Protein AF-A0A316APL1-F1 (afdb_monomer)

Mean predicted aligned error: 11.33 Å

Nearest PDB structures (foldseek):
  3jbp-assembly1_AU  TM=5.802E-01  e=3.865E-01  Plasmodium falciparum 3D7
  5t2a-assembly1_Q  TM=7.320E-01  e=1.502E+00  Leishmania donovani
  4v8p-assembly2_DX  TM=5.981E-01  e=2.045E+00  Tetrahymena thermophila
  4v7e-assembly1_CS  TM=4.468E-01  e=1.923E+00  Triticum aestivum

Sequence (138 aa):
MKSNLLKLKMFEAVCKCGHVGKTHYVIIRFPLMAQSRKDAARIARQMPRVKHDHQDAILDVIKIDQKRYFELLEINNHDPYLHCTCIQEQNAIELTDRLMDEDHSNHFTSRKEENKKTFYRNKQKIRNQKKYMNHYAA

Radius of gyration: 21.83 Å; Cα contacts (8 Å, |Δi|>4): 175; chains: 1; bounding box: 41×49×65 Å

Secondary structure (DSSP, 8-state):
--------EEEEEEEEE-SS-SSEEEEEEEEEEESSHHHHHHHHTTSTTB-TT-TTSEEEEEE--HHHHHHHHHHHHT-HHHH--SHHHHHTS--GGGEEE--GGG-------------EETTEEPS-HHHHHHHH--

Solvent-accessible surface area (backbone atoms only — not comparable to full-atom values): 8537 Å² total; per-residue (Å²): 130,84,80,78,77,78,63,67,42,45,28,40,33,34,28,35,24,42,95,66,55,92,60,29,28,33,82,45,62,46,56,38,78,22,75,44,64,68,51,36,51,57,53,53,54,68,40,85,59,37,35,72,87,46,92,6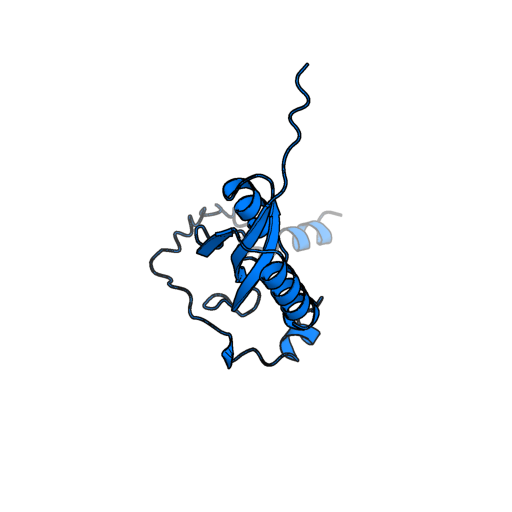8,23,64,73,47,67,45,81,48,56,72,68,59,37,54,50,33,46,52,53,53,75,69,34,64,78,78,67,46,88,49,70,71,59,44,71,72,52,92,50,76,95,52,61,38,79,56,77,70,91,73,68,77,70,79,72,71,77,71,81,70,78,78,49,64,57,97,89,41,77,55,92,51,64,70,67,49,48,74,75,66,73,120

Structure (mmCIF, N/CA/C/O backbone):
data_AF-A0A316APL1-F1
#
_entry.id   AF-A0A316APL1-F1
#
loop_
_atom_site.group_PDB
_atom_site.id
_atom_site.type_symbol
_atom_site.label_atom_id
_atom_site.label_alt_id
_atom_site.label_comp_id
_atom_site.label_asym_id
_atom_site.label_entity_id
_atom_site.label_seq_id
_atom_site.pdbx_PDB_ins_code
_atom_site.Cartn_x
_atom_site.Cartn_y
_atom_site.Cartn_z
_atom_site.occupancy
_atom_site.B_iso_or_equiv
_atom_site.auth_seq_id
_atom_site.auth_comp_id
_atom_site.auth_asym_id
_atom_site.auth_atom_id
_atom_site.pdbx_PDB_model_num
ATOM 1 N N . MET A 1 1 ? -16.061 20.211 26.792 1.00 44.38 1 MET A N 1
ATOM 2 C CA . MET A 1 1 ? -15.626 19.724 25.464 1.00 44.38 1 MET A CA 1
ATOM 3 C C . MET A 1 1 ? -15.420 18.223 25.567 1.00 44.38 1 MET A C 1
ATOM 5 O O . MET A 1 1 ? -14.580 17.807 26.350 1.00 44.38 1 MET A O 1
ATOM 9 N N . LYS A 1 2 ? -16.236 17.402 24.892 1.00 45.59 2 LYS A N 1
ATOM 10 C CA . LYS A 1 2 ? -16.031 15.946 24.901 1.00 45.59 2 LYS A CA 1
ATOM 11 C C . LYS A 1 2 ? -14.742 15.664 24.133 1.00 45.59 2 LYS A C 1
ATOM 13 O O . LYS A 1 2 ? -14.668 15.963 22.945 1.00 45.59 2 LYS A O 1
ATOM 18 N N . SER A 1 3 ? -13.731 15.141 24.815 1.00 51.38 3 SER A N 1
ATOM 19 C CA . SER A 1 3 ? -12.565 14.549 24.174 1.00 51.38 3 SER A CA 1
ATOM 20 C C . SER A 1 3 ? -13.065 13.394 23.307 1.00 51.38 3 SER A C 1
ATOM 22 O O . SER A 1 3 ? -13.435 12.332 23.802 1.00 51.38 3 SER A O 1
ATOM 24 N N . ASN A 1 4 ? -13.154 13.618 21.995 1.00 60.19 4 ASN A N 1
ATOM 25 C CA . ASN A 1 4 ? -13.342 12.536 21.039 1.00 60.19 4 ASN A CA 1
ATOM 26 C C . ASN A 1 4 ? -12.075 11.680 21.094 1.00 60.19 4 ASN A C 1
ATOM 28 O O . ASN A 1 4 ? -11.093 11.962 20.411 1.00 60.19 4 ASN A O 1
ATOM 32 N N . LEU A 1 5 ? -12.074 10.665 21.958 1.00 63.88 5 LEU A N 1
ATOM 33 C CA . LEU A 1 5 ? -11.026 9.657 21.995 1.00 63.88 5 LEU A CA 1
ATOM 34 C C . LEU A 1 5 ? -11.137 8.853 20.696 1.00 63.88 5 LEU A C 1
ATOM 36 O O . LEU A 1 5 ? -11.961 7.947 20.564 1.00 63.88 5 LEU A O 1
ATOM 40 N N . LEU A 1 6 ? -10.355 9.246 19.695 1.00 72.62 6 LEU A N 1
ATOM 41 C CA . LEU A 1 6 ? -10.326 8.589 18.397 1.00 72.62 6 LEU A CA 1
ATOM 42 C C . LEU A 1 6 ? -9.741 7.186 18.579 1.00 72.62 6 LEU A C 1
ATOM 44 O O . LEU A 1 6 ? -8.533 7.006 18.709 1.00 72.62 6 LEU A O 1
ATOM 48 N N . LYS A 1 7 ? -10.618 6.178 18.625 1.00 85.44 7 LYS A N 1
ATOM 49 C CA . LYS A 1 7 ? -10.213 4.781 18.787 1.00 85.44 7 LYS A CA 1
ATOM 50 C C . LYS A 1 7 ? -9.661 4.254 17.467 1.00 85.44 7 LYS A C 1
ATOM 52 O O . LYS A 1 7 ? -10.420 3.994 16.530 1.00 85.44 7 LYS A O 1
ATOM 57 N N . LEU A 1 8 ? -8.343 4.085 17.418 1.00 93.62 8 LEU A N 1
ATOM 58 C CA . LEU A 1 8 ? -7.676 3.411 16.314 1.00 93.62 8 LEU A CA 1
ATOM 59 C C . LEU A 1 8 ? -8.116 1.944 16.248 1.00 93.62 8 LEU A C 1
ATOM 61 O O . LEU A 1 8 ? -8.339 1.275 17.259 1.00 93.62 8 LEU A O 1
ATOM 65 N N . LYS A 1 9 ? -8.279 1.467 15.021 1.00 97.06 9 LYS A N 1
ATOM 66 C CA . LYS A 1 9 ? -8.597 0.091 14.654 1.00 97.06 9 LYS A CA 1
ATOM 67 C C . LYS A 1 9 ? -7.527 -0.387 13.681 1.00 97.06 9 LYS A C 1
ATOM 69 O O . LYS A 1 9 ? -6.946 0.421 12.960 1.00 97.06 9 LYS A O 1
ATOM 74 N N . MET A 1 10 ? -7.302 -1.693 13.661 1.00 98.44 10 MET A N 1
ATOM 75 C CA . MET A 1 10 ? -6.372 -2.342 12.745 1.00 98.44 10 MET A CA 1
ATOM 76 C C . MET A 1 10 ? -7.101 -2.739 11.464 1.00 98.44 10 MET A C 1
ATOM 78 O O . MET A 1 10 ? -8.221 -3.259 11.511 1.00 98.44 10 MET A O 1
ATOM 82 N N . PHE A 1 11 ? -6.468 -2.470 10.331 1.00 98.62 11 PHE A N 1
ATOM 83 C CA . PHE A 1 11 ? -6.970 -2.768 9.000 1.00 98.62 11 PHE A CA 1
ATOM 84 C C . PHE A 1 11 ? -5.897 -3.468 8.167 1.00 98.62 11 PHE A C 1
ATOM 86 O O . PHE A 1 11 ? -4.710 -3.204 8.334 1.00 98.62 11 PHE A O 1
ATOM 93 N N . GLU A 1 12 ? -6.343 -4.322 7.255 1.00 98.50 12 GLU A N 1
ATOM 94 C CA . GLU A 1 12 ? -5.575 -4.815 6.115 1.00 98.50 12 GLU A CA 1
ATOM 95 C C . GLU A 1 12 ? -6.065 -4.046 4.888 1.00 98.50 12 GLU A C 1
ATOM 97 O O . GLU A 1 12 ? -7.263 -4.056 4.596 1.00 98.50 12 GLU A O 1
ATOM 102 N N . ALA A 1 13 ? -5.159 -3.354 4.199 1.00 98.62 13 ALA A N 1
ATOM 103 C CA . ALA A 1 13 ? -5.440 -2.732 2.910 1.00 98.62 13 ALA A CA 1
ATOM 104 C C . ALA A 1 13 ? -4.725 -3.507 1.802 1.00 98.62 13 ALA A C 1
ATOM 106 O O . ALA A 1 13 ? -3.498 -3.611 1.807 1.00 98.62 13 ALA A O 1
ATOM 107 N N . VAL A 1 14 ? -5.498 -4.044 0.862 1.00 98.56 14 VAL A N 1
ATOM 108 C CA . VAL A 1 14 ? -4.994 -4.767 -0.306 1.00 98.56 14 VAL A CA 1
ATOM 109 C C . VAL A 1 14 ? -4.758 -3.752 -1.420 1.00 98.56 14 VAL A C 1
ATOM 111 O O . VAL A 1 14 ? -5.699 -3.102 -1.876 1.00 98.56 14 VAL A O 1
ATOM 114 N N . CYS A 1 15 ? -3.511 -3.599 -1.855 1.00 98.44 15 CYS A N 1
ATOM 115 C CA . CYS A 1 15 ? -3.107 -2.555 -2.793 1.00 98.44 15 CYS A CA 1
ATOM 116 C C . CYS A 1 15 ? -2.418 -3.127 -4.032 1.00 98.44 15 CYS A C 1
ATOM 118 O O . CYS A 1 15 ? -1.647 -4.083 -3.934 1.00 98.44 15 CYS A O 1
ATOM 120 N N . LYS A 1 16 ? -2.626 -2.468 -5.178 1.00 97.56 16 LYS A N 1
ATOM 121 C CA . LYS A 1 16 ? -1.792 -2.622 -6.373 1.00 97.56 16 LYS A CA 1
ATOM 122 C C . LYS A 1 16 ? -0.500 -1.820 -6.202 1.00 97.56 16 LYS A C 1
ATOM 124 O O . LYS A 1 16 ? -0.533 -0.588 -6.110 1.00 97.56 16 LYS A O 1
ATOM 129 N N . CYS A 1 17 ? 0.635 -2.508 -6.216 1.00 97.00 17 CYS A N 1
ATOM 130 C CA . CYS A 1 17 ? 1.969 -1.919 -6.185 1.00 97.00 17 CYS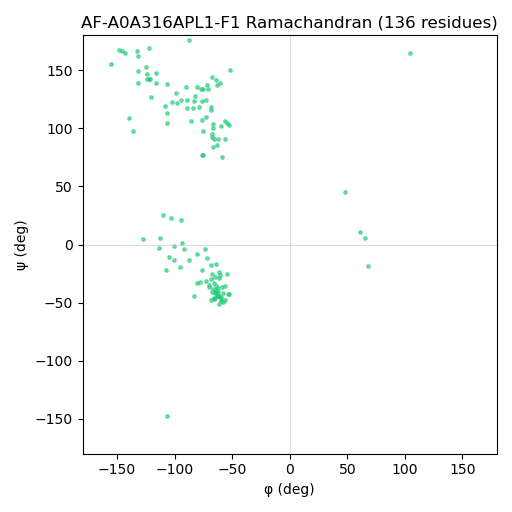 A CA 1
ATOM 131 C C . CYS A 1 17 ? 2.649 -2.018 -7.560 1.00 97.00 17 CYS A C 1
ATOM 133 O O . CYS A 1 17 ? 2.511 -3.004 -8.277 1.00 97.00 17 CYS A O 1
ATOM 135 N N . GLY A 1 18 ? 3.331 -0.948 -7.966 1.00 94.69 18 GLY A N 1
ATOM 136 C CA . GLY A 1 18 ? 3.898 -0.753 -9.298 1.00 94.69 18 GLY A CA 1
ATOM 137 C C . GLY A 1 18 ? 5.417 -0.897 -9.354 1.00 94.69 18 GLY A C 1
ATOM 138 O O . GLY A 1 18 ? 6.021 -1.679 -8.633 1.00 94.69 18 GLY A O 1
ATOM 139 N N . HIS A 1 19 ? 6.053 -0.135 -10.246 1.00 92.19 19 HIS A N 1
ATOM 140 C CA . HIS A 1 19 ? 7.483 -0.253 -10.576 1.00 92.19 19 HIS A CA 1
ATOM 141 C C . HIS A 1 19 ? 7.900 -1.612 -11.164 1.00 92.19 19 HIS A C 1
ATOM 143 O O . HIS A 1 19 ? 9.084 -1.848 -11.345 1.00 92.19 19 HIS A O 1
ATOM 149 N N . VAL A 1 20 ? 6.944 -2.466 -11.535 1.00 91.88 20 VAL A N 1
ATOM 150 C CA . VAL A 1 20 ? 7.157 -3.804 -12.120 1.00 91.88 20 VAL A CA 1
ATOM 151 C C . VAL A 1 20 ? 6.754 -3.868 -13.602 1.00 91.88 20 VAL A C 1
ATOM 153 O O . VAL A 1 20 ? 6.387 -4.908 -14.137 1.00 91.88 20 VAL A O 1
ATOM 156 N N . GLY A 1 21 ? 6.782 -2.718 -14.278 1.00 87.06 21 GLY A N 1
ATOM 157 C CA . GLY A 1 21 ? 6.270 -2.552 -15.638 1.00 87.06 21 GLY A CA 1
ATOM 158 C C . GLY A 1 21 ? 4.927 -1.821 -15.686 1.00 87.06 21 GLY A C 1
ATOM 159 O O . GLY A 1 21 ? 4.260 -1.606 -14.675 1.00 87.06 21 GLY A O 1
ATOM 160 N N . LYS A 1 22 ? 4.555 -1.364 -16.885 1.00 85.56 22 LYS A N 1
ATOM 161 C CA . LYS A 1 22 ? 3.328 -0.574 -17.099 1.00 85.56 22 LYS A CA 1
ATOM 162 C C . LYS A 1 22 ? 2.069 -1.436 -17.119 1.00 85.56 22 LYS A C 1
ATOM 164 O O . LYS A 1 22 ? 1.017 -0.964 -16.706 1.00 85.56 22 LYS A O 1
ATOM 169 N N . THR A 1 23 ? 2.208 -2.666 -17.598 1.00 89.19 23 THR A N 1
ATOM 170 C CA . THR A 1 23 ? 1.131 -3.639 -17.801 1.00 89.19 23 THR A CA 1
ATOM 171 C C . THR A 1 23 ? 0.954 -4.571 -16.614 1.00 89.19 23 THR A C 1
ATOM 173 O O . THR A 1 23 ? 0.105 -5.443 -16.674 1.00 89.19 23 THR A O 1
ATOM 176 N N . HIS A 1 24 ? 1.744 -4.398 -15.550 1.00 93.88 24 HIS A N 1
ATOM 177 C CA . HIS A 1 24 ? 1.710 -5.287 -14.399 1.00 93.88 24 HIS A CA 1
ATOM 178 C C . HIS A 1 24 ? 1.627 -4.528 -13.074 1.00 93.88 24 HIS A C 1
ATOM 180 O O . HIS A 1 24 ? 1.936 -3.328 -12.969 1.00 93.88 24 HIS A O 1
ATOM 186 N N . TYR A 1 25 ? 1.234 -5.267 -12.046 1.00 96.50 25 TYR A N 1
ATOM 187 C CA . TYR A 1 25 ? 1.306 -4.869 -10.649 1.00 96.50 25 TYR A CA 1
ATOM 188 C C . TYR A 1 25 ? 1.598 -6.081 -9.757 1.00 96.50 25 TYR A C 1
ATOM 190 O O . TYR A 1 25 ? 1.490 -7.227 -10.183 1.00 96.50 25 TYR A O 1
ATOM 198 N N . VAL A 1 26 ? 1.959 -5.809 -8.506 1.00 97.12 26 VAL A N 1
ATOM 199 C CA . VAL A 1 26 ? 2.077 -6.796 -7.426 1.00 97.12 26 VAL A CA 1
ATOM 200 C C . VAL A 1 26 ? 1.048 -6.459 -6.354 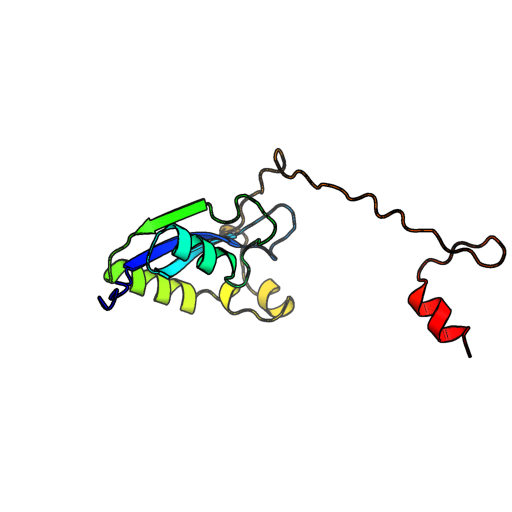1.00 97.12 26 VAL A C 1
ATOM 202 O O . VAL A 1 26 ? 0.862 -5.286 -6.028 1.00 97.12 26 VAL A O 1
ATOM 205 N N . ILE A 1 27 ? 0.381 -7.463 -5.785 1.00 97.88 27 ILE A N 1
ATOM 206 C CA . ILE A 1 27 ? -0.515 -7.257 -4.641 1.00 97.88 27 ILE A CA 1
ATOM 207 C C . ILE A 1 27 ? 0.292 -7.219 -3.347 1.00 97.88 27 ILE A C 1
ATOM 209 O O . ILE A 1 27 ? 1.024 -8.159 -3.041 1.00 97.88 27 ILE A O 1
ATOM 213 N N . ILE A 1 28 ? 0.086 -6.169 -2.552 1.00 98.38 28 ILE A N 1
ATOM 214 C CA . ILE A 1 28 ? 0.616 -6.060 -1.189 1.00 98.38 28 ILE A CA 1
ATOM 215 C C . ILE A 1 28 ? -0.527 -5.811 -0.212 1.00 98.38 28 ILE A C 1
ATOM 217 O O . ILE A 1 28 ? -1.472 -5.079 -0.507 1.00 98.38 28 ILE A O 1
ATOM 221 N N . ARG A 1 29 ? -0.423 -6.423 0.968 1.00 98.62 29 ARG A N 1
ATOM 222 C CA . ARG A 1 29 ? -1.357 -6.260 2.081 1.00 98.62 29 ARG A CA 1
ATOM 223 C C . ARG A 1 29 ? -0.702 -5.412 3.157 1.00 98.62 29 ARG A C 1
ATOM 225 O O . ARG A 1 29 ? 0.171 -5.883 3.878 1.00 98.62 29 ARG A O 1
ATOM 232 N N . PHE A 1 30 ? -1.106 -4.153 3.268 1.00 98.62 30 PHE A N 1
ATOM 233 C CA . PHE A 1 30 ? -0.544 -3.249 4.266 1.00 98.62 30 PHE A CA 1
ATOM 234 C C . PHE A 1 30 ? -1.331 -3.326 5.582 1.00 98.62 30 PHE A C 1
ATOM 236 O O . PHE A 1 30 ? -2.543 -3.079 5.570 1.00 98.62 30 PHE A O 1
ATOM 243 N N . PRO A 1 31 ? -0.670 -3.622 6.718 1.00 98.44 31 PRO A N 1
ATOM 244 C CA . PRO A 1 31 ? -1.265 -3.478 8.038 1.00 98.44 31 PRO A CA 1
ATOM 245 C C . PRO A 1 31 ? -1.293 -1.996 8.424 1.00 98.44 31 PRO A C 1
ATOM 247 O O . PRO A 1 31 ? -0.263 -1.324 8.435 1.00 98.44 31 PRO A O 1
ATOM 250 N N . LEU A 1 32 ? -2.477 -1.464 8.729 1.00 98.12 32 LEU A N 1
ATOM 251 C CA . LEU A 1 32 ? -2.680 -0.041 9.012 1.00 98.12 32 LEU A CA 1
ATOM 252 C C . LEU A 1 32 ? -3.493 0.173 10.285 1.00 98.12 32 LEU A C 1
ATOM 254 O O . LEU A 1 32 ? -4.505 -0.491 10.511 1.00 98.12 32 LEU A O 1
ATOM 258 N N . MET A 1 33 ? -3.095 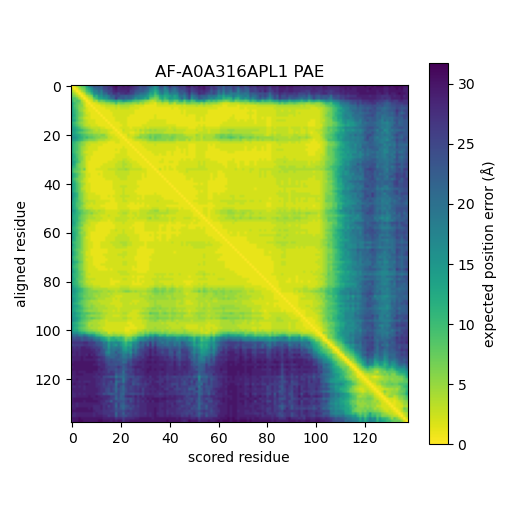1.153 11.094 1.00 97.31 33 MET A N 1
ATOM 259 C CA . MET A 1 33 ? -3.929 1.668 12.177 1.00 97.31 33 MET A CA 1
ATOM 260 C C . MET A 1 33 ? -4.646 2.934 11.720 1.00 97.31 33 MET A C 1
ATOM 262 O O . MET A 1 33 ? -4.016 3.916 11.335 1.00 97.31 33 MET A O 1
ATOM 266 N N . ALA A 1 34 ? -5.976 2.925 11.769 1.00 97.12 34 ALA A N 1
ATOM 267 C CA . ALA A 1 34 ? -6.787 4.064 11.352 1.00 97.12 34 ALA A CA 1
ATOM 268 C C . ALA A 1 34 ? -8.086 4.166 12.158 1.00 97.12 34 ALA A C 1
ATOM 270 O O . ALA A 1 34 ? -8.484 3.246 12.868 1.00 97.12 34 ALA A O 1
ATOM 271 N N . GLN A 1 35 ? -8.780 5.294 12.042 1.00 95.81 35 GLN A N 1
ATOM 272 C CA . GLN A 1 35 ? -10.057 5.520 12.733 1.00 95.81 35 GLN A CA 1
ATOM 273 C C . GLN A 1 35 ? -11.227 4.859 11.988 1.00 95.81 35 GLN A C 1
ATOM 275 O O . GLN A 1 35 ? -12.186 4.359 12.589 1.00 95.81 35 GLN A O 1
ATOM 280 N N . SER A 1 36 ? -11.126 4.816 10.661 1.00 96.50 36 SER A N 1
ATOM 281 C CA . SER A 1 36 ? -12.136 4.282 9.757 1.00 96.50 36 SER A CA 1
ATOM 282 C C . SER A 1 36 ? -11.494 3.555 8.572 1.00 96.50 36 SER A C 1
ATOM 284 O O . SER A 1 36 ? -10.315 3.749 8.277 1.00 96.50 36 SER A O 1
ATOM 286 N N . ARG A 1 37 ? -12.290 2.755 7.846 1.00 96.81 37 ARG A N 1
ATOM 287 C CA . ARG A 1 37 ? -11.855 2.138 6.578 1.00 96.81 37 ARG A CA 1
ATOM 288 C C . ARG A 1 37 ? -11.449 3.186 5.540 1.00 96.81 37 ARG A C 1
ATOM 290 O O . ARG A 1 37 ? -10.489 2.981 4.810 1.00 96.81 37 ARG A O 1
ATOM 297 N N . LYS A 1 38 ? -12.153 4.324 5.503 1.00 97.12 38 LYS A N 1
ATOM 298 C CA . LYS A 1 38 ? -11.852 5.435 4.589 1.00 97.12 38 LYS A CA 1
ATOM 299 C C . LYS A 1 38 ? -10.487 6.053 4.898 1.00 97.12 38 LYS A C 1
ATOM 301 O O . LYS A 1 38 ? -9.720 6.329 3.980 1.00 97.12 38 LYS A O 1
ATOM 306 N N . ASP A 1 39 ? -10.167 6.222 6.178 1.00 97.50 39 ASP A N 1
ATOM 307 C CA . ASP A 1 39 ? -8.852 6.713 6.597 1.00 97.50 39 ASP A CA 1
ATOM 308 C C . ASP A 1 39 ? -7.748 5.702 6.300 1.00 97.50 39 ASP A C 1
ATOM 310 O O . ASP A 1 39 ? -6.699 6.095 5.800 1.00 97.50 39 ASP A O 1
ATOM 314 N N . ALA A 1 40 ? -7.997 4.410 6.536 1.00 97.94 40 ALA A N 1
ATOM 315 C CA . ALA A 1 40 ? -7.060 3.351 6.173 1.00 97.94 40 ALA A CA 1
ATOM 316 C C . ALA A 1 40 ? -6.782 3.344 4.663 1.00 97.94 40 ALA A C 1
ATOM 318 O O . ALA A 1 40 ? -5.622 3.370 4.277 1.00 97.94 40 ALA A O 1
ATOM 319 N N . ALA A 1 41 ? -7.810 3.419 3.811 1.00 98.00 41 ALA A N 1
ATOM 320 C CA . ALA A 1 41 ? -7.637 3.518 2.359 1.00 98.00 41 ALA A CA 1
ATOM 321 C C . ALA A 1 41 ? -6.804 4.746 1.955 1.00 98.00 41 ALA A C 1
ATOM 323 O O . ALA A 1 41 ? -5.925 4.655 1.101 1.00 98.00 41 ALA A O 1
ATOM 324 N N . ARG A 1 42 ? -7.044 5.899 2.597 1.00 97.56 42 ARG A N 1
ATOM 325 C CA . ARG A 1 42 ? -6.283 7.132 2.351 1.00 97.56 42 ARG A CA 1
ATOM 326 C C . ARG A 1 42 ? -4.811 6.987 2.741 1.00 97.56 42 ARG A C 1
ATOM 328 O O . ARG A 1 42 ? -3.960 7.473 2.006 1.00 97.56 42 ARG A O 1
ATOM 335 N N . ILE A 1 43 ? -4.516 6.342 3.871 1.00 97.81 43 ILE A N 1
ATOM 336 C CA . ILE A 1 43 ? -3.139 6.071 4.314 1.00 97.81 43 ILE A CA 1
ATOM 337 C C . ILE A 1 43 ? -2.479 5.058 3.371 1.00 97.81 43 ILE A C 1
ATOM 339 O O . ILE A 1 43 ? -1.395 5.326 2.865 1.00 97.81 43 ILE A O 1
ATOM 343 N N . ALA A 1 44 ? -3.164 3.951 3.062 1.00 98.06 44 ALA A N 1
ATOM 344 C CA . ALA A 1 44 ? -2.710 2.918 2.131 1.00 98.06 44 ALA A CA 1
ATOM 345 C C . ALA A 1 44 ? -2.320 3.514 0.775 1.00 98.06 44 ALA A C 1
ATOM 347 O O . ALA A 1 44 ? -1.280 3.189 0.212 1.00 98.06 44 ALA A O 1
ATOM 348 N N . ARG A 1 45 ? -3.130 4.454 0.278 1.00 97.69 45 ARG A N 1
ATOM 349 C CA . ARG A 1 45 ? -2.898 5.155 -0.985 1.00 97.69 45 ARG A CA 1
ATOM 350 C C . ARG A 1 45 ? -1.634 6.001 -0.983 1.00 97.69 45 ARG A C 1
ATOM 352 O O . ARG A 1 45 ? -1.230 6.370 -2.066 1.00 97.69 45 ARG A O 1
ATOM 359 N N . GLN A 1 46 ? -1.035 6.324 0.159 1.00 96.88 46 GLN A N 1
ATOM 360 C CA . GLN A 1 46 ? 0.225 7.073 0.253 1.00 96.88 46 GLN A CA 1
ATOM 361 C C . GLN A 1 46 ? 1.433 6.163 0.520 1.00 96.88 46 GLN A C 1
ATOM 363 O O . GLN A 1 46 ? 2.555 6.652 0.612 1.00 96.88 46 GLN A O 1
ATOM 368 N N . MET A 1 47 ? 1.221 4.850 0.657 1.00 96.69 47 MET A N 1
ATOM 369 C CA . MET A 1 47 ? 2.310 3.915 0.915 1.00 96.69 47 MET A CA 1
ATOM 370 C C . MET A 1 47 ? 3.245 3.824 -0.296 1.00 96.69 47 MET A C 1
ATOM 372 O O . MET A 1 47 ? 2.768 3.855 -1.436 1.00 96.69 47 MET A O 1
ATOM 376 N N . PRO A 1 48 ? 4.563 3.666 -0.076 1.00 94.69 48 PRO A N 1
ATOM 377 C CA . PRO A 1 48 ? 5.515 3.460 -1.155 1.00 94.69 48 PRO A CA 1
ATOM 378 C C . PRO A 1 48 ? 5.084 2.326 -2.082 1.00 94.69 48 PRO A C 1
ATOM 380 O O . PRO A 1 48 ? 4.437 1.366 -1.666 1.00 94.69 48 PRO A O 1
ATOM 383 N N . ARG A 1 49 ? 5.480 2.438 -3.351 1.00 95.25 49 ARG A N 1
ATOM 384 C CA . ARG A 1 49 ? 5.189 1.478 -4.426 1.00 95.25 49 ARG A CA 1
ATOM 385 C C . ARG A 1 49 ? 3.723 1.389 -4.855 1.00 95.25 49 ARG A C 1
ATOM 387 O O . ARG A 1 49 ? 3.508 0.935 -5.974 1.00 95.25 49 ARG A O 1
ATOM 394 N N . VAL A 1 50 ? 2.742 1.846 -4.077 1.00 97.06 50 VAL A N 1
ATOM 395 C CA . VAL A 1 50 ? 1.326 1.839 -4.491 1.00 97.06 50 VAL A CA 1
ATOM 396 C C . VAL A 1 50 ? 1.130 2.685 -5.753 1.00 97.06 50 VAL A C 1
ATOM 398 O O . VAL A 1 50 ? 1.710 3.759 -5.898 1.00 97.06 50 VAL A O 1
ATOM 401 N N . LYS A 1 51 ? 0.306 2.210 -6.693 1.00 94.81 51 LYS A N 1
ATOM 402 C CA . LYS A 1 51 ? 0.038 2.913 -7.960 1.00 94.81 51 LYS A CA 1
ATOM 403 C C . LYS A 1 51 ? -0.890 4.111 -7.740 1.00 94.81 51 LYS A C 1
ATOM 405 O O . LYS A 1 51 ? -2.076 4.051 -8.039 1.00 94.81 51 LYS A O 1
ATOM 410 N N . HIS A 1 52 ? -0.360 5.211 -7.208 1.00 92.19 52 HIS A N 1
ATOM 411 C CA . HIS A 1 52 ? -1.138 6.377 -6.762 1.00 92.19 52 HIS A CA 1
ATOM 412 C C . HIS A 1 52 ? -2.068 6.990 -7.816 1.00 92.19 52 HIS A C 1
ATOM 414 O O . HIS A 1 52 ? -3.074 7.590 -7.438 1.00 92.19 52 HIS A O 1
ATOM 420 N N . ASP A 1 53 ? -1.768 6.821 -9.102 1.00 88.25 53 ASP A N 1
ATOM 421 C CA . ASP A 1 53 ? -2.556 7.370 -10.210 1.00 88.25 53 ASP A CA 1
ATOM 422 C C . ASP A 1 53 ? -3.704 6.449 -10.658 1.00 88.25 53 ASP A C 1
ATOM 424 O O . ASP A 1 53 ? -4.597 6.875 -11.386 1.00 88.25 53 ASP A O 1
ATOM 428 N N . HIS A 1 54 ? -3.720 5.187 -10.219 1.00 89.00 54 HIS A N 1
ATOM 429 C CA . HIS A 1 54 ? -4.732 4.208 -10.623 1.00 89.00 54 HIS A CA 1
ATOM 430 C C . HIS A 1 54 ? -5.987 4.364 -9.762 1.00 89.00 54 HIS A C 1
ATOM 432 O O . HIS A 1 54 ? -5.906 4.303 -8.536 1.00 89.00 54 HIS A O 1
ATOM 438 N N . GLN A 1 55 ? -7.168 4.579 -10.347 1.00 89.06 55 GLN A N 1
ATOM 439 C CA . GLN A 1 55 ? -8.404 4.762 -9.566 1.00 89.06 55 GLN A CA 1
ATOM 440 C C . GLN A 1 55 ? -8.668 3.570 -8.627 1.00 89.06 55 GLN A C 1
ATOM 442 O O . GLN A 1 55 ? -9.048 3.761 -7.474 1.00 89.06 55 GLN A O 1
ATOM 447 N N . ASP A 1 56 ? -8.331 2.371 -9.087 1.00 91.94 56 ASP A N 1
ATOM 448 C CA . ASP A 1 56 ? -8.459 1.072 -8.431 1.00 91.94 56 ASP A CA 1
ATOM 449 C C . ASP A 1 56 ? -7.182 0.610 -7.694 1.00 91.94 56 ASP A C 1
ATOM 451 O O . ASP A 1 56 ? -7.015 -0.574 -7.417 1.00 91.94 56 ASP A O 1
ATOM 455 N N . ALA A 1 57 ? -6.261 1.520 -7.341 1.00 95.44 57 ALA A N 1
ATOM 456 C CA . ALA A 1 57 ? -5.021 1.131 -6.651 1.00 95.44 57 ALA A CA 1
ATOM 457 C C . ALA A 1 57 ? -5.248 0.459 -5.285 1.00 95.44 57 ALA A C 1
ATOM 459 O O . ALA A 1 57 ? -4.367 -0.248 -4.802 1.00 95.44 57 ALA A O 1
ATOM 460 N N . ILE A 1 58 ? -6.393 0.720 -4.649 1.00 97.69 58 ILE A N 1
ATOM 461 C CA . ILE A 1 58 ? -6.819 0.070 -3.408 1.00 97.69 58 ILE A CA 1
ATOM 462 C C . ILE A 1 58 ? -7.937 -0.902 -3.779 1.00 97.69 58 ILE A C 1
ATOM 464 O O . ILE A 1 58 ? -9.008 -0.462 -4.192 1.00 97.69 58 ILE A O 1
ATOM 468 N N . LEU A 1 59 ? -7.671 -2.198 -3.642 1.00 97.12 59 LEU A N 1
ATOM 469 C CA . LEU A 1 59 ? -8.588 -3.273 -4.016 1.00 97.12 59 LEU A CA 1
ATOM 470 C C . LEU A 1 59 ? -9.606 -3.553 -2.910 1.00 97.12 59 LEU A C 1
ATOM 472 O O . LEU A 1 59 ? -10.793 -3.693 -3.184 1.00 97.12 59 LEU A O 1
ATOM 476 N N . ASP A 1 60 ? -9.147 -3.611 -1.658 1.00 98.06 60 ASP A N 1
ATOM 477 C CA . ASP A 1 60 ? -10.015 -3.845 -0.506 1.00 98.06 60 ASP A CA 1
ATOM 478 C C . ASP A 1 60 ? -9.408 -3.274 0.781 1.00 98.06 60 ASP A C 1
ATOM 480 O O . ASP A 1 60 ? -8.191 -3.112 0.899 1.00 98.06 60 ASP A O 1
ATOM 484 N N . VAL A 1 61 ? -10.269 -2.961 1.750 1.00 98.50 61 VAL A N 1
ATOM 485 C CA . VAL A 1 61 ? -9.884 -2.541 3.099 1.00 98.50 61 VAL A CA 1
ATOM 486 C C . VAL A 1 61 ? -10.808 -3.188 4.122 1.00 98.50 61 VAL A C 1
ATOM 488 O O . VAL A 1 61 ? -11.962 -2.775 4.304 1.00 98.50 61 VAL A O 1
ATOM 491 N N . ILE A 1 62 ? -10.263 -4.140 4.873 1.00 98.31 62 ILE A N 1
ATOM 492 C CA . ILE A 1 62 ? -10.993 -4.889 5.898 1.00 98.31 62 ILE A CA 1
ATOM 493 C C . ILE A 1 62 ? -10.417 -4.628 7.282 1.00 98.31 62 ILE A C 1
ATOM 495 O O . ILE A 1 62 ? -9.227 -4.378 7.454 1.00 98.31 62 ILE A O 1
ATOM 499 N N . LYS A 1 63 ? -11.285 -4.651 8.295 1.00 98.19 63 LYS A N 1
ATOM 500 C CA . LYS A 1 63 ? -10.851 -4.585 9.691 1.00 98.19 63 LYS A CA 1
ATOM 501 C C . LYS A 1 63 ? -10.316 -5.957 10.090 1.00 98.19 63 LYS A C 1
ATOM 503 O O . LYS A 1 63 ? -10.993 -6.951 9.855 1.00 98.19 63 LYS A O 1
ATOM 508 N N . ILE A 1 64 ? -9.163 -5.984 10.743 1.00 98.50 64 ILE A N 1
ATOM 509 C CA . ILE A 1 64 ? -8.493 -7.213 11.175 1.00 98.50 64 ILE A CA 1
ATOM 510 C C . ILE A 1 64 ? -8.268 -7.223 12.688 1.00 98.50 64 ILE A C 1
ATOM 512 O O . ILE A 1 64 ? -8.475 -6.216 13.377 1.00 98.50 64 ILE A O 1
ATOM 516 N N . ASP A 1 65 ? -7.872 -8.381 13.204 1.00 98.19 65 ASP A N 1
ATOM 517 C CA . ASP A 1 65 ? -7.450 -8.552 14.586 1.00 98.19 65 ASP A CA 1
ATOM 518 C C . ASP A 1 65 ? -5.946 -8.271 14.763 1.00 98.19 65 ASP A C 1
ATOM 520 O O . ASP A 1 65 ? -5.211 -7.975 13.817 1.00 98.19 65 ASP A O 1
ATOM 524 N N . GLN A 1 66 ? -5.491 -8.322 16.014 1.00 98.00 66 GLN A N 1
ATOM 525 C CA . GLN A 1 66 ? -4.102 -8.032 16.365 1.00 98.00 66 GLN A CA 1
ATOM 526 C C . GLN A 1 66 ? -3.132 -9.075 15.804 1.00 98.00 66 GLN A C 1
ATOM 528 O O . GLN A 1 66 ? -2.043 -8.722 15.359 1.00 98.00 66 GLN A O 1
ATOM 533 N N . LYS A 1 67 ? -3.535 -10.351 15.804 1.00 98.44 67 LYS A N 1
ATOM 534 C CA . LYS A 1 6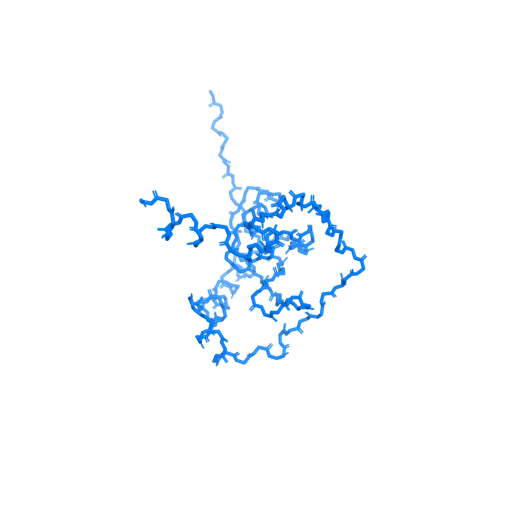7 ? -2.710 -11.448 15.301 1.00 98.44 67 LYS A CA 1
ATOM 535 C C . LYS A 1 67 ? -2.405 -11.250 13.818 1.00 98.44 67 LYS A C 1
ATOM 537 O O . LYS A 1 67 ? -1.236 -11.241 13.440 1.00 98.44 67 LYS A O 1
ATOM 542 N N . ARG A 1 68 ? -3.438 -11.017 13.002 1.00 98.25 68 ARG A N 1
ATOM 543 C CA . ARG A 1 68 ? -3.282 -10.771 11.566 1.00 98.25 68 ARG A CA 1
ATOM 544 C C . ARG A 1 68 ? -2.465 -9.515 11.283 1.00 98.25 68 ARG A C 1
ATOM 546 O O . ARG A 1 68 ? -1.675 -9.496 10.347 1.00 98.25 68 ARG A O 1
ATOM 553 N N . TYR A 1 69 ? -2.627 -8.469 12.093 1.00 98.50 69 TYR A N 1
ATOM 554 C CA . TYR A 1 69 ? -1.860 -7.236 11.929 1.00 98.50 69 TYR A CA 1
ATOM 555 C C . TYR A 1 69 ? -0.351 -7.479 12.045 1.00 98.50 69 TYR A C 1
ATOM 557 O O . TYR A 1 69 ? 0.408 -7.032 11.187 1.00 98.50 69 TYR A O 1
ATOM 565 N N . PHE A 1 70 ? 0.084 -8.202 13.081 1.00 98.38 70 PHE A N 1
ATOM 566 C CA . PHE A 1 70 ? 1.503 -8.513 13.268 1.00 98.38 70 PHE A CA 1
ATOM 567 C C . PHE A 1 70 ? 2.034 -9.508 12.239 1.00 98.38 70 PHE A C 1
ATOM 569 O O . PHE A 1 70 ? 3.166 -9.357 11.798 1.00 98.38 70 PHE A O 1
ATOM 576 N N . GLU A 1 71 ? 1.219 -10.470 11.805 1.00 98.62 71 GLU A N 1
ATOM 577 C CA . GLU A 1 71 ? 1.579 -11.375 10.709 1.00 98.62 71 GLU A CA 1
ATOM 578 C C . GLU A 1 71 ? 1.898 -10.594 9.424 1.00 98.62 71 GLU A C 1
ATOM 580 O O . GLU A 1 71 ? 2.948 -10.785 8.822 1.00 98.62 71 GLU A O 1
ATOM 585 N N . LEU A 1 72 ? 1.025 -9.662 9.030 1.00 98.44 72 LEU A N 1
ATOM 586 C CA . LEU A 1 72 ? 1.249 -8.813 7.858 1.00 98.44 72 LEU A CA 1
ATOM 587 C C . LEU A 1 72 ? 2.458 -7.892 8.020 1.00 98.44 72 LEU A C 1
ATOM 589 O O . LEU A 1 72 ? 3.152 -7.616 7.045 1.00 98.44 72 LEU A O 1
ATOM 593 N N . LEU A 1 73 ? 2.697 -7.394 9.235 1.00 98.19 73 LEU A N 1
ATOM 594 C CA . LEU A 1 73 ? 3.861 -6.562 9.522 1.00 98.19 73 LEU A CA 1
ATOM 595 C C . LEU A 1 73 ? 5.148 -7.356 9.292 1.00 98.19 73 LEU A C 1
ATOM 597 O O . LEU A 1 73 ? 6.058 -6.860 8.636 1.00 98.19 73 LEU A O 1
ATOM 601 N N . GLU A 1 74 ? 5.182 -8.596 9.772 1.00 98.44 74 GLU A N 1
ATOM 602 C CA . GLU A 1 74 ? 6.319 -9.492 9.604 1.00 98.44 74 GLU A CA 1
ATOM 603 C C . GLU A 1 74 ? 6.539 -9.871 8.139 1.00 98.44 74 GLU A C 1
ATOM 605 O O . GLU A 1 74 ? 7.662 -9.770 7.648 1.00 98.44 74 GLU A O 1
ATOM 610 N N . ILE A 1 75 ? 5.469 -10.229 7.419 1.00 98.12 75 ILE A N 1
ATOM 611 C CA . ILE A 1 75 ? 5.527 -10.520 5.979 1.00 98.12 75 ILE A CA 1
ATOM 612 C C . ILE A 1 75 ? 6.110 -9.325 5.219 1.00 98.12 75 ILE A C 1
ATOM 614 O O . ILE A 1 75 ? 7.012 -9.497 4.404 1.00 98.12 75 ILE A O 1
ATOM 618 N N . ASN A 1 76 ? 5.625 -8.114 5.501 1.00 98.12 76 ASN A N 1
ATOM 619 C CA . ASN A 1 76 ? 6.071 -6.920 4.793 1.00 98.12 76 ASN A CA 1
ATOM 620 C C . ASN A 1 76 ? 7.516 -6.537 5.138 1.00 98.12 76 ASN A C 1
ATOM 622 O O . ASN A 1 76 ? 8.234 -6.104 4.245 1.00 98.12 76 ASN A O 1
ATOM 626 N N . ASN A 1 77 ? 7.951 -6.721 6.389 1.00 97.56 77 ASN A N 1
ATOM 627 C CA . ASN A 1 77 ? 9.341 -6.483 6.804 1.00 97.56 77 ASN A CA 1
ATOM 628 C C . ASN A 1 77 ? 10.335 -7.442 6.132 1.00 97.56 77 ASN A C 1
ATOM 630 O O . ASN A 1 77 ? 11.507 -7.111 5.968 1.00 97.56 77 ASN A O 1
ATOM 634 N N . HIS A 1 78 ? 9.879 -8.643 5.771 1.00 97.44 78 HIS A N 1
ATOM 635 C C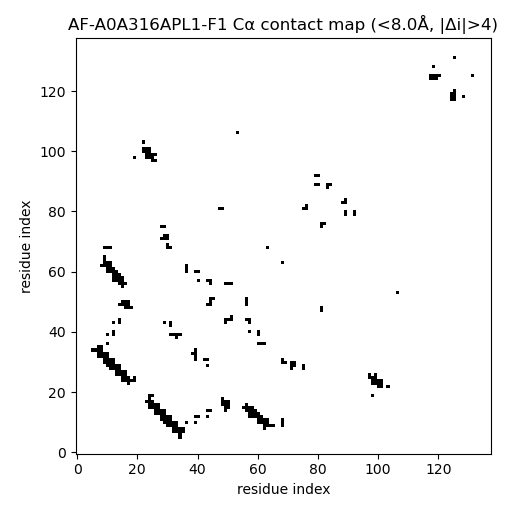A . HIS A 1 78 ? 10.699 -9.646 5.094 1.00 97.44 78 HIS A CA 1
ATOM 636 C C . HIS A 1 78 ? 10.607 -9.569 3.570 1.00 97.44 78 HIS A C 1
ATOM 638 O O . HIS A 1 78 ? 11.311 -10.318 2.898 1.00 97.44 78 HIS A O 1
ATOM 644 N N . ASP A 1 79 ? 9.767 -8.694 3.010 1.00 97.00 79 ASP A N 1
ATOM 645 C CA . ASP A 1 79 ? 9.567 -8.583 1.568 1.00 97.00 79 ASP A CA 1
ATOM 646 C C . ASP A 1 79 ? 10.618 -7.649 0.935 1.00 97.00 79 ASP A C 1
ATOM 648 O O . ASP A 1 79 ? 10.496 -6.421 1.042 1.00 97.00 79 ASP A O 1
ATOM 652 N N . PRO A 1 80 ? 11.625 -8.172 0.204 1.00 96.12 80 PRO A N 1
ATOM 653 C CA . PRO A 1 80 ? 12.693 -7.344 -0.357 1.00 96.12 80 PRO A CA 1
ATOM 654 C C . PRO A 1 80 ? 12.165 -6.290 -1.339 1.00 96.12 80 PRO A C 1
ATOM 656 O O . PRO A 1 80 ? 12.761 -5.224 -1.502 1.00 96.12 80 PRO A O 1
ATOM 659 N N . TYR A 1 81 ? 11.016 -6.549 -1.975 1.00 96.81 81 TYR A N 1
ATOM 660 C CA . TYR A 1 81 ? 10.408 -5.625 -2.931 1.00 96.81 81 TYR A CA 1
ATOM 661 C C . TYR A 1 81 ? 9.945 -4.326 -2.265 1.00 96.81 81 TYR A C 1
ATOM 663 O O . TYR A 1 81 ? 10.035 -3.255 -2.869 1.00 96.81 81 TYR A O 1
ATOM 671 N N . LEU A 1 82 ? 9.505 -4.389 -1.007 1.00 96.69 82 LEU A N 1
ATOM 672 C CA . LEU A 1 82 ? 9.094 -3.203 -0.255 1.00 96.69 82 LEU A CA 1
ATOM 673 C C . LEU A 1 82 ? 10.286 -2.375 0.236 1.00 96.69 82 LEU A C 1
ATOM 675 O O . LEU A 1 82 ? 10.134 -1.176 0.470 1.00 96.69 82 LEU A O 1
ATOM 679 N N . HIS A 1 83 ? 11.464 -2.992 0.339 1.00 95.44 83 HIS A N 1
ATOM 680 C CA . HIS A 1 83 ? 12.676 -2.374 0.874 1.00 95.44 83 HIS A CA 1
ATOM 681 C C . HIS A 1 83 ? 13.664 -1.892 -0.188 1.00 95.44 83 HIS A C 1
ATOM 683 O O . HIS A 1 83 ? 14.564 -1.121 0.142 1.00 95.44 83 HIS A O 1
ATOM 689 N N . CYS A 1 84 ? 13.502 -2.288 -1.453 1.00 93.75 84 CYS A N 1
ATOM 690 C CA . CYS A 1 84 ? 14.393 -1.816 -2.505 1.00 93.75 84 CYS A CA 1
ATOM 691 C C . CYS A 1 84 ? 14.294 -0.290 -2.682 1.00 93.75 84 CYS A C 1
ATOM 693 O O . CYS A 1 84 ? 13.208 0.301 -2.709 1.00 93.75 84 CYS A O 1
ATOM 695 N N . THR A 1 85 ? 15.446 0.352 -2.838 1.00 90.75 85 THR A N 1
ATOM 696 C CA . THR A 1 85 ? 15.599 1.806 -2.985 1.00 90.75 85 THR A CA 1
ATOM 697 C C . THR A 1 85 ? 15.965 2.209 -4.410 1.00 90.75 85 THR A C 1
ATOM 699 O O . THR A 1 85 ? 15.693 3.336 -4.829 1.00 90.75 85 THR A O 1
ATOM 702 N N . CYS A 1 86 ? 16.523 1.278 -5.188 1.00 91.31 86 CYS A N 1
ATOM 703 C CA . CYS A 1 86 ? 16.918 1.491 -6.576 1.00 91.31 86 CYS A CA 1
ATOM 704 C C . CYS A 1 86 ? 16.439 0.365 -7.505 1.00 91.31 86 CYS A C 1
ATOM 706 O O . CYS A 1 86 ? 16.007 -0.703 -7.070 1.00 91.31 86 CYS A O 1
ATOM 708 N N . ILE A 1 87 ? 16.504 0.617 -8.817 1.00 90.12 87 ILE A N 1
ATOM 709 C CA . ILE A 1 87 ? 16.071 -0.350 -9.835 1.00 90.12 87 ILE A CA 1
ATOM 710 C C . ILE A 1 87 ? 16.995 -1.573 -9.896 1.00 90.12 87 ILE A C 1
ATOM 712 O O . ILE A 1 87 ? 16.535 -2.665 -10.198 1.00 90.12 87 ILE A O 1
ATOM 716 N N . GLN A 1 88 ? 18.282 -1.411 -9.578 1.00 94.00 88 GLN A N 1
ATOM 717 C CA . GLN A 1 88 ? 19.256 -2.501 -9.564 1.00 94.00 88 GLN A CA 1
ATOM 718 C C . GLN A 1 88 ? 18.933 -3.520 -8.467 1.00 94.00 88 GLN A C 1
ATOM 720 O O . GLN A 1 88 ? 18.892 -4.712 -8.751 1.00 94.00 88 GLN A O 1
ATOM 725 N N . GLU A 1 89 ? 18.642 -3.049 -7.249 1.00 94.62 89 GLU A N 1
ATOM 726 C CA . GLU A 1 89 ? 18.164 -3.897 -6.149 1.00 94.62 89 GLU A CA 1
ATOM 727 C C . GLU A 1 89 ? 16.863 -4.595 -6.528 1.00 94.62 89 GLU A C 1
ATOM 729 O O . GLU A 1 89 ? 16.730 -5.795 -6.326 1.00 94.62 89 GLU A O 1
ATOM 734 N N . GLN A 1 90 ? 15.919 -3.862 -7.126 1.00 93.62 90 GLN A N 1
ATOM 735 C CA . GLN A 1 90 ? 14.636 -4.441 -7.505 1.00 93.62 90 GLN A CA 1
ATOM 736 C C . GLN A 1 90 ? 14.779 -5.534 -8.573 1.00 93.62 90 GLN A C 1
ATOM 738 O O . GLN A 1 90 ? 14.120 -6.562 -8.480 1.00 93.62 90 GLN A O 1
ATOM 743 N N . ASN A 1 91 ? 15.648 -5.334 -9.565 1.00 92.06 91 ASN A N 1
ATOM 744 C CA . ASN A 1 91 ? 15.900 -6.314 -10.622 1.00 92.06 91 ASN A CA 1
ATOM 745 C C . ASN A 1 91 ? 16.608 -7.581 -10.113 1.00 92.06 91 ASN A C 1
ATOM 747 O O . ASN A 1 91 ? 16.595 -8.590 -10.809 1.00 92.06 91 ASN A O 1
ATOM 751 N N . ALA A 1 92 ? 17.234 -7.534 -8.933 1.00 94.31 92 ALA A N 1
ATOM 752 C CA . ALA A 1 92 ? 17.804 -8.711 -8.282 1.00 94.31 92 ALA A CA 1
ATOM 753 C C . ALA A 1 92 ? 16.749 -9.548 -7.532 1.00 94.31 92 ALA A C 1
ATOM 755 O O . ALA A 1 92 ? 17.062 -10.639 -7.057 1.00 94.31 92 ALA A O 1
ATOM 756 N N . ILE A 1 93 ? 15.516 -9.046 -7.405 1.00 94.44 93 ILE A N 1
ATOM 757 C CA . ILE A 1 93 ? 14.406 -9.735 -6.749 1.00 94.44 93 ILE A CA 1
ATOM 758 C C . ILE A 1 93 ? 13.601 -10.482 -7.808 1.00 94.44 93 ILE A C 1
ATOM 760 O O . ILE A 1 93 ? 13.076 -9.881 -8.746 1.00 94.44 93 ILE A O 1
ATOM 764 N N . GLU A 1 94 ? 13.444 -11.786 -7.614 1.00 93.81 94 GLU A N 1
ATOM 765 C CA . GLU A 1 94 ? 12.577 -12.610 -8.450 1.00 93.81 94 GLU A CA 1
ATOM 766 C C . GLU A 1 94 ? 11.104 -12.303 -8.135 1.00 93.81 94 GLU A C 1
ATOM 768 O O . GLU A 1 94 ? 10.607 -12.595 -7.046 1.00 93.81 94 GLU A O 1
ATOM 773 N N . LEU A 1 95 ? 10.410 -11.658 -9.078 1.00 93.88 95 LEU A N 1
ATOM 774 C CA . LEU A 1 95 ? 9.013 -11.235 -8.921 1.00 93.88 95 LEU A CA 1
ATOM 775 C C . LEU A 1 95 ? 8.042 -11.966 -9.846 1.00 93.88 95 LEU A C 1
ATOM 777 O O . LEU A 1 95 ? 6.845 -11.709 -9.740 1.00 93.88 95 LEU A O 1
ATOM 781 N N . THR A 1 96 ? 8.517 -12.852 -10.724 1.00 91.69 96 THR A N 1
ATOM 782 C CA . THR A 1 96 ? 7.713 -13.441 -11.807 1.00 91.69 96 THR A CA 1
ATOM 783 C C . THR A 1 96 ? 6.418 -14.081 -11.298 1.00 91.69 96 THR A C 1
ATOM 785 O O . THR A 1 96 ? 5.351 -13.788 -11.831 1.00 91.69 96 THR A O 1
ATOM 788 N N . ASP A 1 97 ? 6.472 -14.819 -10.187 1.00 94.19 97 ASP A N 1
ATOM 789 C CA . ASP A 1 97 ? 5.302 -15.487 -9.589 1.00 94.19 97 ASP A CA 1
ATOM 790 C C . ASP A 1 97 ? 4.295 -14.531 -8.922 1.00 94.19 97 ASP A C 1
ATOM 792 O O . ASP A 1 97 ? 3.192 -14.926 -8.544 1.00 94.19 97 ASP A O 1
ATOM 796 N N . ARG A 1 98 ? 4.672 -13.263 -8.730 1.00 95.44 98 ARG A N 1
ATOM 797 C CA . ARG A 1 98 ? 3.860 -12.234 -8.059 1.00 95.44 98 ARG A CA 1
ATOM 798 C C . ARG A 1 98 ? 3.240 -11.238 -9.032 1.00 95.44 98 ARG A C 1
ATOM 800 O O . ARG A 1 98 ? 2.425 -10.416 -8.601 1.00 95.44 98 ARG A O 1
ATOM 807 N N . LEU A 1 99 ? 3.659 -11.255 -10.298 1.00 95.62 99 LEU A N 1
ATOM 808 C CA . LEU A 1 99 ? 3.164 -10.332 -11.310 1.00 95.62 99 LEU A CA 1
ATOM 809 C C . LEU A 1 99 ? 1.720 -10.664 -11.673 1.00 95.62 99 LEU A C 1
ATOM 811 O O . LEU A 1 99 ? 1.361 -11.810 -11.924 1.00 95.62 99 LEU A O 1
ATOM 815 N N . MET A 1 100 ? 0.898 -9.624 -11.721 1.00 94.38 100 MET A N 1
ATOM 816 C CA . MET A 1 100 ? -0.466 -9.681 -12.225 1.00 94.38 100 MET A CA 1
ATOM 817 C C . MET A 1 100 ? -0.625 -8.699 -13.373 1.00 94.38 100 MET A C 1
ATOM 819 O O . MET A 1 100 ? -0.080 -7.595 -13.308 1.00 94.38 100 MET A O 1
ATOM 823 N N . ASP A 1 101 ? -1.396 -9.084 -14.385 1.00 93.06 101 ASP A N 1
ATOM 824 C CA . ASP A 1 101 ? -1.717 -8.226 -15.522 1.00 93.06 101 ASP A CA 1
ATOM 825 C C . ASP A 1 101 ? -2.696 -7.117 -15.127 1.00 93.06 101 ASP A C 1
ATOM 827 O O . ASP A 1 101 ? -3.682 -7.336 -14.421 1.00 93.06 101 ASP A O 1
ATOM 831 N N . GLU A 1 102 ? -2.434 -5.904 -15.603 1.00 88.50 102 GLU A N 1
ATOM 832 C CA . GLU A 1 102 ? -3.368 -4.790 -15.502 1.00 88.50 102 GLU A CA 1
ATOM 833 C C . GLU A 1 102 ? -4.502 -4.951 -16.515 1.00 88.50 102 GLU A C 1
ATOM 835 O O . GLU A 1 102 ? -4.278 -5.156 -17.711 1.00 88.50 102 GLU A O 1
ATOM 840 N N . ASP A 1 103 ? -5.734 -4.752 -16.053 1.00 80.88 103 ASP A N 1
ATOM 841 C CA . ASP A 1 103 ? -6.873 -4.610 -16.948 1.00 80.88 103 ASP A CA 1
ATOM 842 C C . ASP A 1 103 ? -6.842 -3.216 -17.596 1.00 80.88 103 ASP A C 1
ATOM 844 O O . ASP A 1 103 ? -7.243 -2.199 -17.023 1.00 80.88 103 ASP A O 1
ATOM 848 N N . HIS A 1 104 ? -6.320 -3.162 -18.820 1.00 66.00 104 HIS A N 1
ATOM 849 C CA . HIS A 1 104 ? -6.188 -1.924 -19.581 1.00 66.00 104 HIS A CA 1
ATOM 850 C C . HIS A 1 104 ? -7.506 -1.380 -20.144 1.00 66.00 104 HIS A C 1
ATOM 852 O O . HIS A 1 104 ? -7.496 -0.282 -20.704 1.00 66.00 104 HIS A O 1
ATOM 858 N N . SER A 1 105 ? -8.632 -2.081 -19.976 1.00 62.38 105 SER A N 1
ATOM 859 C CA . SER A 1 105 ? -9.932 -1.624 -20.487 1.00 62.38 105 SER A CA 1
ATOM 860 C C . SER A 1 105 ? -10.383 -0.284 -19.888 1.00 62.38 105 SER A C 1
ATOM 862 O O . SER A 1 105 ? -11.048 0.496 -20.567 1.00 62.38 105 SER A O 1
ATOM 864 N N . ASN A 1 106 ? -9.960 0.028 -18.656 1.00 50.19 106 ASN A N 1
ATOM 865 C CA . ASN A 1 106 ? -10.433 1.189 -17.891 1.00 50.19 106 ASN A CA 1
ATOM 866 C C . ASN A 1 106 ? -9.377 2.279 -17.651 1.00 50.19 106 ASN A C 1
ATOM 868 O O . ASN A 1 106 ? -9.646 3.260 -16.951 1.00 50.19 106 ASN A O 1
ATOM 872 N N . HIS A 1 107 ? -8.180 2.167 -18.236 1.00 53.84 107 HIS A N 1
ATOM 873 C CA . HIS A 1 107 ? -7.167 3.218 -18.136 1.00 53.84 107 HIS A CA 1
ATOM 874 C C . HIS A 1 107 ? -7.508 4.397 -19.051 1.00 53.84 107 HIS A C 1
ATOM 876 O O . HIS A 1 107 ? -6.909 4.602 -20.108 1.00 53.84 107 HIS A O 1
ATOM 882 N N . PHE A 1 108 ? -8.464 5.218 -18.613 1.00 46.53 108 PHE A N 1
ATOM 883 C CA . PHE A 1 108 ? -8.739 6.520 -19.201 1.00 46.53 108 PHE A CA 1
ATOM 884 C C . PHE A 1 108 ? -7.535 7.429 -18.940 1.00 46.53 108 PHE A C 1
ATOM 886 O O . PHE A 1 108 ? -7.483 8.199 -17.982 1.00 46.53 108 PHE A O 1
ATOM 893 N N . THR A 1 109 ? -6.515 7.342 -19.792 1.00 47.69 109 THR A N 1
ATOM 894 C CA . THR A 1 109 ? -5.563 8.440 -19.882 1.00 47.69 109 THR A CA 1
ATOM 895 C C . THR A 1 109 ? -6.351 9.600 -20.468 1.00 47.69 109 THR A C 1
ATOM 897 O O . THR A 1 109 ? -6.629 9.639 -21.665 1.00 47.69 109 THR A O 1
ATOM 900 N N . SER A 1 110 ? -6.740 10.570 -19.637 1.00 46.59 110 SER A N 1
ATOM 901 C CA . SER A 1 110 ? -6.957 11.909 -20.163 1.00 46.59 110 SER A CA 1
ATOM 902 C C . SER A 1 110 ? -5.589 12.337 -20.675 1.00 46.59 110 SER A C 1
ATOM 904 O O . SER A 1 110 ? -4.777 12.900 -19.936 1.00 46.59 110 SER A O 1
ATOM 906 N N . ARG A 1 111 ? -5.259 11.970 -21.914 1.00 50.09 111 ARG A N 1
ATOM 907 C CA . ARG A 1 111 ? -4.124 12.535 -22.614 1.00 50.09 111 ARG A CA 1
ATOM 908 C C . ARG A 1 111 ? -4.498 14.003 -22.721 1.00 50.09 111 ARG A C 1
ATOM 910 O O . ARG A 1 111 ? -5.209 14.397 -23.635 1.00 50.09 111 ARG A O 1
ATOM 917 N N . LYS A 1 112 ? -4.099 14.813 -21.733 1.00 48.72 112 LYS A N 1
ATOM 918 C CA . LYS A 1 112 ? -3.943 16.240 -21.961 1.00 48.72 112 LYS A CA 1
ATOM 919 C C . LYS A 1 112 ? -2.999 16.259 -23.144 1.00 48.72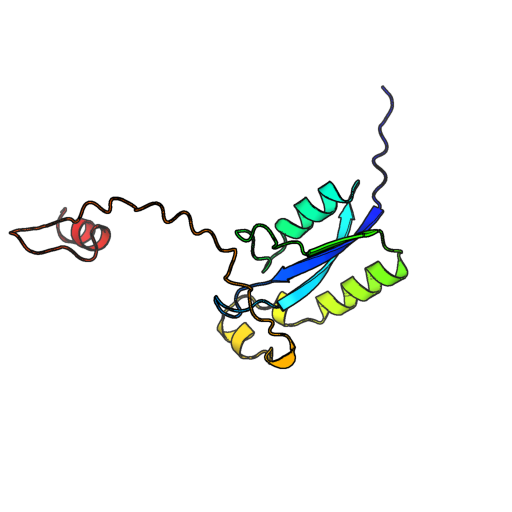 112 LYS A C 1
ATOM 921 O O . LYS A 1 112 ? -1.832 15.890 -23.002 1.00 48.72 112 LYS A O 1
ATOM 926 N N . GLU A 1 113 ? -3.529 16.545 -24.325 1.00 53.47 113 GLU A N 1
ATOM 927 C CA . GLU A 1 113 ? -2.716 17.018 -25.422 1.00 53.47 113 GLU A CA 1
ATOM 928 C C . GLU A 1 113 ? -2.027 18.253 -24.860 1.00 53.47 113 GLU A C 1
ATOM 930 O O . GLU A 1 113 ? -2.569 19.355 -24.824 1.00 53.47 113 GLU A O 1
ATOM 935 N N . GLU A 1 114 ? -0.848 18.047 -24.275 1.00 52.44 114 GLU A N 1
ATOM 936 C CA . GLU A 1 114 ? 0.078 19.130 -24.075 1.00 52.44 114 GLU A CA 1
ATOM 937 C C . GLU A 1 114 ? 0.264 19.682 -25.477 1.00 52.44 114 GLU A C 1
ATOM 939 O O . GLU A 1 114 ? 0.899 19.043 -26.320 1.00 52.44 114 GLU A O 1
ATOM 944 N N . ASN A 1 115 ? -0.335 20.843 -25.737 1.00 50.97 115 ASN A N 1
ATOM 945 C CA . ASN A 1 115 ? 0.018 21.706 -26.846 1.00 50.97 115 ASN A CA 1
ATOM 946 C C . ASN A 1 115 ? 1.498 22.068 -26.666 1.00 50.97 115 ASN A C 1
ATOM 948 O O . ASN A 1 115 ? 1.849 23.156 -26.207 1.00 50.97 115 ASN A O 1
ATOM 952 N N . LYS A 1 116 ? 2.393 21.118 -26.957 1.00 56.1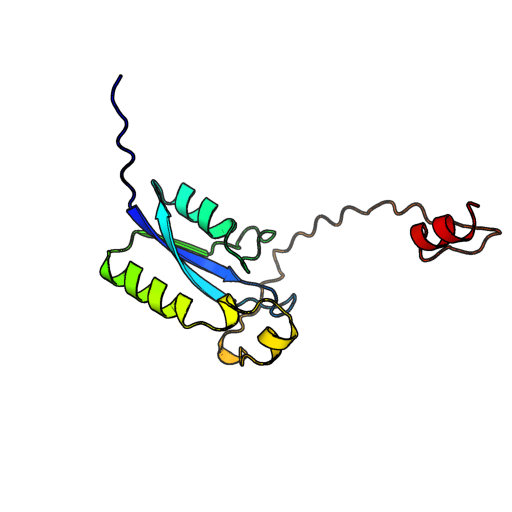6 116 LYS A N 1
ATOM 953 C CA . LYS A 1 116 ? 3.834 21.305 -26.972 1.00 56.16 116 LYS A CA 1
ATOM 954 C C . LYS A 1 116 ? 4.078 22.240 -28.135 1.00 56.16 116 LYS A C 1
ATOM 956 O O . LYS A 1 116 ? 4.207 21.787 -29.269 1.00 56.16 116 LYS A O 1
ATOM 961 N N . LYS A 1 117 ? 4.104 23.547 -27.861 1.00 60.31 117 LYS A N 1
ATOM 962 C CA . LYS A 1 117 ? 4.571 24.550 -28.817 1.00 60.31 117 LYS A CA 1
ATOM 963 C C . LYS A 1 117 ? 5.952 24.096 -29.281 1.00 60.31 117 LYS A C 1
ATOM 965 O O . LYS A 1 117 ? 6.927 24.162 -28.537 1.00 60.31 117 LYS A O 1
ATOM 970 N N . THR A 1 118 ? 6.019 23.527 -30.479 1.00 65.62 118 THR A N 1
ATOM 971 C CA . THR A 1 118 ? 7.271 23.062 -31.065 1.00 65.62 118 THR A CA 1
ATOM 972 C C . THR A 1 118 ? 8.121 24.280 -31.377 1.00 65.62 118 THR A C 1
ATOM 974 O O . THR A 1 118 ? 7.714 25.125 -32.169 1.00 65.62 118 THR A O 1
ATOM 977 N N . PHE A 1 119 ? 9.286 24.376 -30.742 1.00 68.88 119 PHE A N 1
ATOM 978 C CA . PHE A 1 119 ? 10.234 25.456 -30.983 1.00 68.88 119 PHE A CA 1
ATOM 979 C C . PHE A 1 119 ? 11.054 25.178 -32.244 1.00 68.88 119 PHE A C 1
ATOM 981 O O . PHE A 1 119 ? 11.560 24.069 -32.435 1.00 68.88 119 PHE A O 1
ATOM 988 N N . TYR A 1 120 ? 11.212 26.203 -33.080 1.00 76.62 120 TYR A N 1
ATOM 989 C CA . TYR A 1 120 ? 12.041 26.169 -34.281 1.00 76.62 120 TYR A CA 1
ATOM 990 C C . TYR A 1 120 ? 13.106 27.268 -34.211 1.00 76.62 120 TYR A C 1
ATOM 992 O O . TYR A 1 120 ? 12.818 28.378 -33.771 1.00 76.62 120 TYR A O 1
ATOM 1000 N N . ARG A 1 121 ? 14.316 26.980 -34.700 1.00 74.56 121 ARG A N 1
ATOM 1001 C CA . ARG A 1 121 ? 15.334 27.986 -35.054 1.00 74.56 121 ARG A CA 1
ATOM 1002 C C . ARG A 1 121 ? 15.649 27.800 -36.531 1.00 74.56 121 ARG A C 1
ATOM 1004 O O . ARG A 1 121 ? 15.934 26.680 -36.936 1.00 74.56 121 ARG A O 1
ATOM 1011 N N . ASN A 1 122 ? 15.577 28.856 -37.342 1.00 77.56 122 ASN A N 1
ATOM 1012 C CA . ASN A 1 122 ? 15.874 28.798 -38.783 1.00 77.56 122 ASN A CA 1
ATOM 1013 C C . ASN A 1 122 ? 15.169 27.630 -39.507 1.00 77.56 122 ASN A C 1
ATOM 1015 O O . ASN A 1 122 ? 15.787 26.903 -40.279 1.00 77.56 122 ASN A O 1
ATOM 1019 N N . LYS A 1 123 ? 13.875 27.420 -39.220 1.00 75.12 123 LYS A N 1
ATOM 1020 C CA . LYS A 1 123 ? 13.044 26.321 -39.762 1.00 75.12 123 LYS A CA 1
ATOM 1021 C C . LYS A 1 123 ? 13.456 24.899 -39.332 1.00 75.12 123 LYS A C 1
ATOM 1023 O O . LYS A 1 123 ? 12.835 23.936 -39.767 1.00 75.12 123 LYS A O 1
ATOM 1028 N N . GLN A 1 124 ? 14.427 24.742 -38.431 1.00 75.50 124 GLN A N 1
ATOM 1029 C CA . GLN A 1 124 ? 14.795 23.452 -37.842 1.00 75.50 124 GLN A CA 1
ATOM 1030 C C . GLN A 1 124 ? 14.151 23.266 -36.466 1.00 75.50 124 GLN A C 1
ATOM 1032 O O . GLN A 1 124 ? 14.216 24.145 -35.605 1.00 75.50 124 GLN A O 1
ATOM 1037 N N . LYS A 1 125 ? 13.517 22.106 -36.258 1.00 78.12 125 LYS A N 1
ATOM 1038 C CA . LYS A 1 125 ? 12.815 21.760 -35.015 1.00 78.12 125 LYS A CA 1
ATOM 1039 C C . LYS A 1 125 ? 13.808 21.466 -33.892 1.00 78.12 125 LYS A C 1
ATOM 1041 O O . LYS A 1 125 ? 14.628 20.554 -33.996 1.00 78.12 125 LYS A O 1
ATOM 1046 N N . ILE A 1 126 ? 13.678 22.175 -32.777 1.00 78.31 126 ILE A N 1
ATOM 1047 C CA . ILE A 1 126 ? 14.514 21.975 -31.593 1.00 78.31 126 ILE A CA 1
ATOM 1048 C C . ILE A 1 126 ? 13.921 20.837 -30.759 1.00 78.31 126 ILE A C 1
ATOM 1050 O O . ILE A 1 126 ? 12.802 20.932 -30.258 1.00 78.31 126 ILE A O 1
ATOM 1054 N N . ARG A 1 127 ? 14.679 19.745 -30.595 1.00 69.69 127 ARG A N 1
ATOM 1055 C CA . ARG A 1 127 ? 14.239 18.565 -29.825 1.00 69.69 127 ARG A CA 1
ATOM 1056 C C . ARG A 1 127 ? 14.220 18.794 -28.310 1.00 69.69 127 ARG A C 1
ATOM 1058 O O . ARG A 1 127 ? 13.395 18.201 -27.626 1.00 69.69 127 ARG A O 1
ATOM 1065 N N . ASN A 1 128 ? 15.116 19.632 -27.783 1.00 73.50 128 A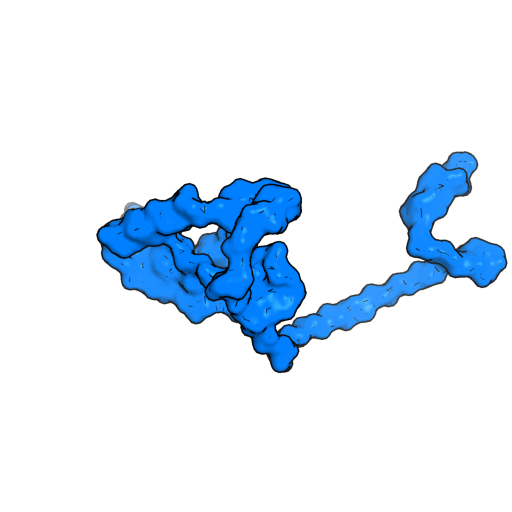SN A N 1
ATOM 1066 C CA . ASN A 1 128 ? 15.231 19.906 -26.348 1.00 73.50 128 ASN A CA 1
ATOM 1067 C C . ASN A 1 128 ? 15.419 21.411 -26.099 1.00 73.50 128 ASN A C 1
ATOM 1069 O O . ASN A 1 128 ? 16.526 21.938 -26.210 1.00 73.50 128 ASN A O 1
ATOM 1073 N N . GLN A 1 129 ? 14.320 22.094 -25.773 1.00 71.38 129 GLN A N 1
ATOM 1074 C CA . GLN A 1 129 ? 14.285 23.545 -25.581 1.00 71.38 129 GLN A CA 1
ATOM 1075 C C . GLN A 1 129 ? 15.198 24.012 -24.437 1.00 71.38 129 GLN A C 1
ATOM 1077 O O . GLN A 1 129 ? 15.940 24.974 -24.616 1.00 71.38 129 GLN A O 1
ATOM 1082 N N . LYS A 1 130 ? 15.190 23.321 -23.285 1.00 72.44 130 LYS A N 1
ATOM 1083 C CA . LYS A 1 130 ? 15.998 23.703 -22.111 1.00 72.44 130 LYS A CA 1
ATOM 1084 C C . LYS A 1 130 ? 17.496 23.656 -22.417 1.00 72.44 130 LYS A C 1
ATOM 1086 O O . LYS A 1 130 ? 18.218 24.595 -22.108 1.00 72.44 130 LYS A O 1
ATOM 1091 N N . LYS A 1 131 ? 17.950 22.594 -23.094 1.00 73.69 131 LYS A N 1
ATOM 1092 C CA . LYS A 1 131 ? 19.357 22.453 -23.504 1.00 73.69 131 LYS A CA 1
ATOM 1093 C C . LYS A 1 131 ? 19.776 23.533 -24.505 1.00 73.69 131 LYS A C 1
ATOM 1095 O O . LYS A 1 131 ? 20.886 24.041 -24.420 1.00 73.69 131 LYS A O 1
ATOM 1100 N N . TYR A 1 132 ? 18.891 23.885 -25.437 1.00 75.19 132 TYR A N 1
ATOM 1101 C CA . TYR A 1 132 ? 19.147 24.953 -26.399 1.00 75.19 132 TYR A CA 1
ATOM 1102 C C . TYR A 1 132 ? 19.282 26.322 -25.715 1.00 75.19 132 TYR A C 1
ATOM 1104 O O . TYR A 1 132 ? 20.236 27.042 -25.986 1.00 75.19 132 TYR A O 1
ATOM 1112 N N . MET A 1 133 ? 18.376 26.666 -24.794 1.00 72.56 133 MET A N 1
ATOM 1113 C CA . MET A 1 133 ? 18.432 27.953 -24.091 1.00 72.56 133 MET A CA 1
ATOM 1114 C C . MET A 1 133 ? 19.712 28.090 -23.258 1.00 72.56 133 MET A C 1
ATOM 1116 O O . MET A 1 133 ? 20.361 29.122 -23.327 1.00 72.56 133 MET A O 1
ATOM 1120 N N . ASN A 1 134 ? 20.151 27.030 -22.576 1.00 75.12 134 ASN A N 1
ATOM 1121 C CA . ASN A 1 134 ? 21.372 27.078 -21.764 1.00 75.12 134 ASN A CA 1
ATOM 1122 C C . ASN A 1 134 ? 22.670 27.240 -22.579 1.00 75.12 134 ASN A C 1
ATOM 1124 O O . ASN A 1 134 ? 23.657 27.719 -22.037 1.00 75.12 134 ASN A O 1
ATOM 1128 N N . HIS A 1 135 ? 22.695 26.830 -23.853 1.00 65.31 135 HIS A N 1
ATOM 1129 C CA . HIS A 1 135 ? 23.897 26.909 -24.698 1.00 65.31 135 HIS A CA 1
ATOM 1130 C C . HIS A 1 135 ? 23.977 28.166 -25.572 1.00 65.31 135 HIS A C 1
ATOM 1132 O O . HIS A 1 135 ? 25.054 28.474 -26.069 1.00 65.31 135 HIS A O 1
ATOM 1138 N N . TYR A 1 136 ? 22.855 28.851 -25.804 1.00 63.91 136 TYR A N 1
ATOM 1139 C CA . TYR A 1 136 ? 22.770 29.951 -26.773 1.00 63.91 136 TYR A CA 1
ATOM 1140 C C . TYR A 1 136 ? 22.181 31.249 -26.193 1.00 63.91 136 TYR A C 1
ATOM 1142 O O . TYR A 1 136 ? 21.944 32.176 -26.962 1.00 63.91 136 TYR A O 1
ATOM 1150 N N . ALA A 1 137 ? 21.900 31.314 -24.885 1.00 56.81 137 ALA A N 1
ATOM 1151 C CA . ALA A 1 137 ? 21.390 32.513 -24.203 1.00 56.81 137 ALA A CA 1
ATOM 1152 C C . ALA A 1 137 ? 22.454 33.266 -23.372 1.00 56.81 137 ALA A C 1
ATOM 1154 O O . ALA A 1 137 ? 22.086 33.988 -22.449 1.00 56.81 137 ALA A O 1
ATOM 1155 N N . ALA A 1 138 ? 23.742 33.091 -23.689 1.00 44.88 138 ALA A N 1
ATOM 1156 C CA . ALA A 1 138 ? 24.840 33.930 -23.201 1.00 44.88 138 ALA A CA 1
ATOM 1157 C C . ALA A 1 138 ? 25.363 34.804 -24.345 1.00 44.88 138 ALA A C 1
ATOM 1159 O O . ALA A 1 138 ? 25.501 34.253 -25.464 1.00 44.88 138 ALA A O 1
#

Foldseek 3Di:
DPPPPQDWFWKWWWFWFDPPDPFKTFTATAIDTDSDQVRVVVVVLPQPRQPVPDPCRTPDMDTDDPVVSVVSVVVLVPDQCSVDPDPVSNVVDDCPVRIDGDPPPPPPPPPPPPPPVFDDDPNHTDPDPVVVCVVPVD

pLDDT: mean 85.71, std 16.48, range [44.38, 98.62]